Protein AF-A0A947SBH6-F1 (afdb_monomer_lite)

Secondary structure (DSSP, 8-state):
--GGGGT--EEEEEE-S-HHHHHHHHHHHHHHSTTSEEEEEE-GGGHHHHHHT---SEEEE-PPSS---TGGGHHHHHHHHHS-EEEEEEE-SSS-GGG-HHHHHHHHHS-EEEEEEE-TT--EEE--HHHHHHHHHHHHHHHHHHHHHHHHHHHHHHHHHHHHHHHHHHHHHHHHHTT--

Structure (mmCIF, N/CA/C/O backbone):
data_AF-A0A947SBH6-F1
#
_entry.id   AF-A0A947SBH6-F1
#
loop_
_atom_site.group_PDB
_atom_site.id
_atom_site.type_symbol
_atom_site.label_atom_id
_atom_site.label_alt_id
_atom_site.label_comp_id
_atom_site.label_asym_id
_atom_site.label_entity_id
_atom_site.label_seq_id
_atom_site.pdbx_PDB_ins_code
_atom_site.Cartn_x
_atom_site.Cartn_y
_atom_site.Cartn_z
_atom_site.occupancy
_atom_site.B_iso_or_equiv
_atom_site.auth_seq_id
_atom_site.auth_comp_id
_atom_site.auth_asym_id
_atom_site.auth_atom_id
_atom_site.pdbx_PDB_model_num
ATOM 1 N N . MET A 1 1 ? -10.783 20.977 4.872 1.00 47.00 1 MET A N 1
ATOM 2 C CA . MET A 1 1 ? -10.140 19.638 4.797 1.00 47.00 1 MET A CA 1
ATOM 3 C C . MET A 1 1 ? -10.294 18.817 6.092 1.00 47.00 1 MET A C 1
ATOM 5 O O . MET A 1 1 ? -9.927 17.651 6.084 1.00 47.00 1 MET A O 1
ATOM 9 N N . LEU A 1 2 ? -10.854 19.384 7.177 1.00 41.12 2 LEU A N 1
ATOM 10 C CA . LEU A 1 2 ? -11.065 18.714 8.474 1.00 41.12 2 LEU A CA 1
ATOM 11 C C . LEU A 1 2 ? -12.382 17.913 8.575 1.00 41.12 2 LEU A C 1
ATOM 13 O O . LEU A 1 2 ? -12.410 16.926 9.295 1.00 41.12 2 LEU A O 1
ATOM 17 N N . GLU A 1 3 ? -13.420 18.251 7.804 1.00 41.03 3 GLU A N 1
ATOM 18 C CA . GLU A 1 3 ? -14.742 17.589 7.888 1.00 41.03 3 GLU A CA 1
ATOM 19 C C . GLU A 1 3 ? -14.772 16.138 7.369 1.00 41.03 3 GLU A C 1
ATOM 21 O O . GLU A 1 3 ? -15.627 15.358 7.763 1.00 41.03 3 GLU A O 1
ATOM 26 N N . ARG A 1 4 ? -13.822 15.720 6.519 1.00 57.41 4 ARG A N 1
ATOM 27 C CA . ARG A 1 4 ? -13.842 14.374 5.904 1.00 57.41 4 ARG A CA 1
ATOM 28 C C . ARG A 1 4 ? -13.295 13.250 6.779 1.00 57.41 4 ARG A C 1
ATOM 30 O O . ARG A 1 4 ? -13.465 12.083 6.437 1.00 57.41 4 ARG A O 1
ATOM 37 N N . LYS A 1 5 ? -12.611 13.570 7.882 1.00 58.31 5 LYS A N 1
ATOM 38 C CA . LYS A 1 5 ? -11.954 12.548 8.716 1.00 58.31 5 LYS A CA 1
ATOM 39 C C . LYS A 1 5 ? -12.955 11.645 9.437 1.00 58.31 5 LYS A C 1
ATOM 41 O O . LYS A 1 5 ? -12.637 10.489 9.693 1.00 58.31 5 LYS A O 1
ATOM 46 N N . GLU A 1 6 ? -14.161 12.143 9.707 1.00 58.81 6 GLU A N 1
ATOM 47 C CA . GLU A 1 6 ? -15.196 11.400 10.434 1.00 58.81 6 GLU A CA 1
ATOM 48 C C . GLU A 1 6 ? -15.951 10.371 9.571 1.00 58.81 6 GLU A C 1
ATOM 50 O O . GLU A 1 6 ? -16.573 9.456 10.109 1.00 58.81 6 GLU A O 1
ATOM 55 N N . GLU A 1 7 ? -15.855 10.449 8.238 1.00 82.31 7 GLU A N 1
ATOM 56 C CA . GLU A 1 7 ? -16.548 9.525 7.325 1.00 82.31 7 GLU A CA 1
ATOM 57 C C . GLU A 1 7 ? -15.735 8.280 6.951 1.00 82.31 7 GLU A C 1
ATOM 59 O O . GLU A 1 7 ? -16.290 7.294 6.455 1.00 82.31 7 GLU A O 1
ATOM 64 N N . VAL A 1 8 ? -14.420 8.294 7.172 1.00 90.81 8 VAL A N 1
ATOM 65 C CA . VAL A 1 8 ? -13.550 7.171 6.812 1.00 90.81 8 VAL A CA 1
ATOM 66 C C . VAL A 1 8 ? -13.721 6.070 7.855 1.00 90.81 8 VAL A C 1
ATOM 68 O O . VAL A 1 8 ? -13.187 6.169 8.954 1.00 90.81 8 VAL A O 1
ATOM 71 N N . ARG A 1 9 ? -14.451 4.996 7.542 1.00 93.38 9 ARG A N 1
ATOM 72 C CA . ARG A 1 9 ? -14.683 3.879 8.478 1.00 93.38 9 ARG A CA 1
ATOM 73 C C . ARG A 1 9 ? -13.756 2.703 8.230 1.00 93.38 9 ARG A C 1
ATOM 75 O O . ARG A 1 9 ? -13.418 1.993 9.169 1.00 93.38 9 ARG A O 1
ATOM 82 N N . SER A 1 10 ? -13.332 2.505 6.986 1.00 95.62 10 SER A N 1
ATOM 83 C CA . SER A 1 10 ? -12.533 1.353 6.568 1.00 95.62 10 SER A CA 1
ATOM 84 C C . SER A 1 10 ? -11.297 1.777 5.776 1.00 95.62 10 SER A C 1
ATOM 86 O O . SER A 1 10 ? -11.385 2.424 4.729 1.00 95.62 10 SER A O 1
ATOM 88 N N . ILE A 1 11 ? -10.122 1.390 6.273 1.00 96.75 11 ILE A N 1
ATOM 89 C CA . ILE A 1 11 ? -8.828 1.741 5.688 1.00 96.75 11 ILE A CA 1
ATOM 90 C C . ILE A 1 11 ? -8.073 0.463 5.347 1.00 96.75 11 ILE A C 1
ATOM 92 O O . ILE A 1 11 ? -7.858 -0.390 6.208 1.00 96.75 11 ILE A O 1
ATOM 96 N N . LEU A 1 12 ? -7.618 0.350 4.102 1.00 97.50 12 LEU A N 1
ATOM 97 C CA . LEU A 1 12 ? -6.647 -0.661 3.702 1.00 97.50 12 LEU A CA 1
ATOM 98 C C . LEU A 1 12 ? -5.267 -0.028 3.547 1.00 97.50 12 LEU A C 1
ATOM 100 O O . LEU A 1 12 ? -5.055 0.838 2.701 1.00 97.50 12 LEU A O 1
ATOM 104 N N . VAL A 1 13 ? -4.306 -0.517 4.314 1.00 97.12 13 VAL A N 1
ATOM 105 C CA . VAL A 1 13 ? -2.911 -0.095 4.256 1.00 97.12 13 VAL A CA 1
ATOM 106 C C . VAL A 1 13 ? -2.103 -1.125 3.479 1.00 97.12 13 VAL A C 1
ATOM 108 O O . VAL A 1 13 ? -2.125 -2.303 3.805 1.00 97.12 13 VAL A O 1
ATOM 111 N N . VAL A 1 14 ? -1.367 -0.704 2.456 1.00 95.44 14 VAL A N 1
ATOM 112 C CA . VAL A 1 14 ? -0.483 -1.566 1.664 1.00 95.44 14 VAL A CA 1
ATOM 113 C C . VAL A 1 14 ? 0.961 -1.286 2.060 1.00 95.44 14 VAL A C 1
ATOM 115 O O . VAL A 1 14 ? 1.488 -0.192 1.829 1.00 95.44 14 VAL A O 1
ATOM 118 N N . ARG A 1 15 ? 1.623 -2.289 2.643 1.00 93.50 15 ARG A N 1
ATOM 119 C CA . ARG A 1 15 ? 3.030 -2.192 3.029 1.00 93.50 15 ARG A CA 1
ATOM 120 C C . ARG A 1 15 ? 3.944 -2.361 1.814 1.00 93.50 15 ARG A C 1
ATOM 122 O O . ARG A 1 15 ? 4.101 -3.458 1.280 1.00 93.50 15 ARG A O 1
ATOM 129 N N . SER A 1 16 ? 4.643 -1.289 1.455 1.00 91.00 16 SER A N 1
ATOM 130 C CA . SER A 1 16 ? 5.769 -1.325 0.506 1.00 91.00 16 SER A CA 1
ATOM 131 C C . SER A 1 16 ? 7.084 -0.778 1.068 1.00 91.00 16 SER A C 1
ATOM 133 O O . SER A 1 16 ? 8.080 -0.739 0.351 1.00 91.00 16 SER A O 1
ATOM 135 N N . ALA A 1 17 ? 7.106 -0.383 2.342 1.00 90.19 17 ALA A N 1
ATOM 136 C CA . ALA A 1 17 ? 8.260 0.209 3.013 1.00 90.19 17 ALA A CA 1
ATOM 137 C C . ALA A 1 17 ? 8.815 -0.702 4.133 1.00 90.19 17 ALA A C 1
ATOM 139 O O . ALA A 1 17 ? 8.153 -1.670 4.533 1.00 90.19 17 ALA A O 1
ATOM 140 N N . PRO A 1 18 ? 10.019 -0.401 4.664 1.00 91.75 18 PRO A N 1
ATOM 141 C CA . PRO A 1 18 ? 10.580 -1.098 5.819 1.00 91.75 18 PRO A CA 1
ATOM 142 C C . PRO A 1 18 ? 9.645 -1.106 7.035 1.00 91.75 18 PRO A C 1
ATOM 144 O O . PRO A 1 18 ? 8.747 -0.272 7.172 1.00 91.75 18 PRO A O 1
ATOM 147 N N . LEU A 1 19 ? 9.869 -2.061 7.939 1.00 91.94 19 LEU A N 1
ATOM 148 C CA . LEU A 1 19 ? 9.003 -2.287 9.099 1.00 91.94 19 LEU A CA 1
ATOM 149 C C . LEU A 1 19 ? 8.894 -1.050 10.009 1.00 91.94 19 LEU A C 1
ATOM 151 O O . LEU A 1 19 ? 7.788 -0.651 10.355 1.00 91.94 19 LEU A O 1
ATOM 155 N N . ILE A 1 20 ? 10.011 -0.371 10.288 1.00 92.69 20 ILE A N 1
ATOM 156 C CA . ILE A 1 20 ? 10.026 0.847 11.117 1.00 92.69 20 ILE A CA 1
ATOM 157 C C . ILE A 1 20 ? 9.087 1.940 10.581 1.00 92.69 20 ILE A C 1
ATOM 159 O O . ILE A 1 20 ? 8.272 2.488 11.318 1.00 92.69 20 ILE A O 1
ATOM 163 N N . ARG A 1 21 ? 9.107 2.173 9.263 1.00 92.44 21 ARG A N 1
ATOM 164 C CA . ARG A 1 21 ? 8.212 3.128 8.590 1.00 92.44 21 ARG A CA 1
ATOM 165 C C . ARG A 1 21 ? 6.763 2.679 8.619 1.00 92.44 21 ARG A C 1
ATOM 167 O O . ARG A 1 21 ? 5.857 3.501 8.661 1.00 92.44 21 ARG A O 1
ATOM 174 N N . THR A 1 22 ? 6.548 1.369 8.612 1.00 94.50 22 THR A N 1
ATOM 175 C CA . THR A 1 22 ? 5.207 0.804 8.724 1.00 94.50 22 THR A CA 1
ATOM 176 C C . THR A 1 22 ? 4.589 1.151 10.076 1.00 94.50 22 THR A C 1
ATOM 178 O O . THR A 1 22 ? 3.438 1.575 10.118 1.00 94.50 22 THR A O 1
ATOM 181 N N . PHE A 1 23 ? 5.358 1.069 11.165 1.00 94.62 23 PHE A N 1
ATOM 182 C CA . PHE A 1 23 ? 4.876 1.453 12.493 1.00 94.62 23 PHE A CA 1
ATOM 183 C C . PHE A 1 23 ? 4.553 2.941 12.601 1.00 94.62 23 PHE A C 1
ATOM 185 O O . PHE A 1 23 ? 3.494 3.295 13.111 1.00 94.62 23 PHE A O 1
ATOM 192 N N . GLU A 1 24 ? 5.430 3.813 12.104 1.00 94.06 24 GLU A N 1
ATOM 193 C CA . GLU A 1 24 ? 5.193 5.263 12.105 1.00 94.06 24 GLU A CA 1
ATOM 194 C C . GLU A 1 24 ? 3.927 5.630 11.321 1.00 94.06 24 GLU A C 1
ATOM 196 O O . GLU A 1 24 ? 3.067 6.355 11.825 1.00 94.06 24 GLU A O 1
ATOM 201 N N . ALA A 1 25 ? 3.772 5.066 10.122 1.00 95.00 25 ALA A N 1
ATOM 202 C CA . ALA A 1 25 ? 2.604 5.286 9.280 1.00 95.00 25 ALA A CA 1
ATOM 203 C C . ALA A 1 25 ? 1.310 4.788 9.942 1.00 95.00 25 ALA A C 1
ATOM 205 O O . ALA A 1 25 ? 0.300 5.490 9.924 1.00 95.00 25 ALA A O 1
ATOM 206 N N . LEU A 1 26 ? 1.334 3.602 10.561 1.00 95.50 26 LEU A N 1
ATOM 207 C CA . LEU A 1 26 ? 0.180 3.059 11.279 1.00 95.50 26 LEU A CA 1
ATOM 208 C C . LEU A 1 26 ? -0.186 3.902 12.507 1.00 95.50 26 LEU A C 1
ATOM 210 O O . LEU A 1 26 ? -1.368 4.165 12.720 1.00 95.50 26 LEU A O 1
ATOM 214 N N . LYS A 1 27 ? 0.803 4.375 13.280 1.00 95.19 27 LYS A N 1
ATOM 215 C CA . LYS A 1 27 ? 0.568 5.298 14.403 1.00 95.19 27 LYS A CA 1
ATOM 216 C C . LYS A 1 27 ? -0.099 6.581 13.924 1.00 95.19 27 LYS A C 1
ATOM 218 O O . LYS A 1 27 ? -1.106 6.983 14.498 1.00 95.19 27 LYS A O 1
ATOM 223 N N . LYS A 1 28 ? 0.410 7.182 12.845 1.00 93.06 28 LYS A N 1
ATOM 224 C CA . LYS A 1 28 ? -0.183 8.391 12.269 1.00 93.06 28 LYS A CA 1
ATOM 225 C C . LYS A 1 28 ? -1.618 8.158 11.799 1.00 93.06 28 LYS A C 1
ATOM 227 O O . LYS A 1 28 ? -2.496 8.945 12.132 1.00 93.06 28 LYS A O 1
ATOM 232 N N . LEU A 1 29 ? -1.873 7.069 11.072 1.00 93.75 29 LEU A N 1
ATOM 233 C CA . LEU A 1 29 ? -3.229 6.730 10.636 1.00 93.75 29 LEU A CA 1
ATOM 234 C C . LEU A 1 29 ? -4.165 6.525 11.825 1.00 93.75 29 LEU A C 1
ATOM 236 O O . LEU A 1 29 ? -5.291 6.996 11.784 1.00 93.75 29 LEU A O 1
ATOM 240 N N . ARG A 1 30 ? -3.706 5.882 12.901 1.00 93.31 30 ARG A N 1
ATOM 241 C CA . ARG A 1 30 ? -4.520 5.694 14.103 1.00 93.31 30 ARG A CA 1
ATOM 242 C C . ARG A 1 30 ? -4.802 7.008 14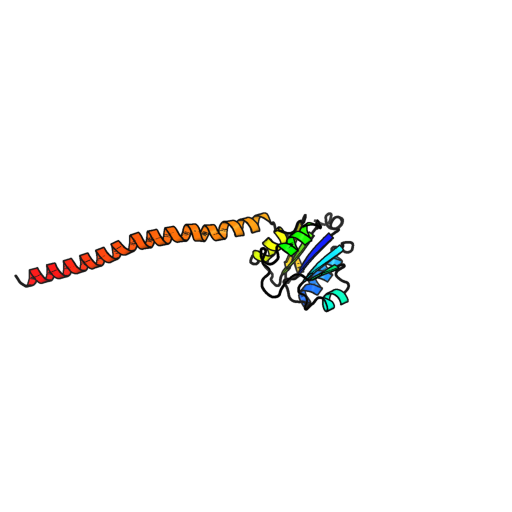.837 1.00 93.31 30 ARG A C 1
ATOM 244 O O . ARG A 1 30 ? -5.891 7.169 15.370 1.00 93.31 30 ARG A O 1
ATOM 251 N N . GLN A 1 31 ? -3.854 7.944 14.852 1.00 92.44 31 GLN A N 1
ATOM 252 C CA . GLN A 1 31 ? -4.067 9.290 15.400 1.00 92.44 31 GLN A CA 1
ATOM 253 C C . GLN A 1 31 ? -5.070 10.090 14.562 1.00 92.44 31 GLN A C 1
ATOM 255 O O . GLN A 1 31 ? -5.914 10.792 15.105 1.00 92.44 31 GLN A O 1
ATOM 260 N N . GLU A 1 32 ? -4.979 9.980 13.238 1.00 90.81 32 GLU A N 1
ATOM 261 C CA . GLU A 1 32 ? -5.810 10.740 12.306 1.00 90.81 32 GLU A CA 1
ATOM 262 C C . GLU A 1 32 ? -7.214 10.149 12.119 1.00 90.81 32 GLU A C 1
ATOM 264 O O . GLU A 1 32 ? -8.163 10.889 11.871 1.00 90.81 32 GLU A O 1
ATOM 269 N N . TYR A 1 33 ? -7.336 8.832 12.282 1.00 92.31 33 TYR A N 1
ATOM 270 C CA . TYR A 1 33 ? -8.526 8.026 12.029 1.00 92.31 33 TYR A CA 1
ATOM 271 C C . TYR A 1 33 ? -8.760 7.045 13.190 1.00 92.31 33 TYR A C 1
ATOM 273 O O . TYR A 1 33 ? -8.727 5.821 13.039 1.00 92.31 33 TYR A O 1
ATOM 281 N N . SER A 1 34 ? -8.957 7.588 14.393 1.00 89.69 34 SER A N 1
ATOM 282 C CA . SER A 1 34 ? -9.002 6.811 15.642 1.00 89.69 34 SER A CA 1
ATOM 283 C C . SER A 1 34 ? -10.101 5.747 15.678 1.00 89.69 34 SER A C 1
ATOM 285 O O . SER A 1 34 ? -9.881 4.663 16.218 1.00 89.69 34 SER A O 1
ATOM 287 N N . LYS A 1 35 ? -11.253 6.024 15.057 1.00 90.69 35 LYS A N 1
ATOM 288 C CA . LYS A 1 35 ? -12.429 5.137 15.028 1.00 90.69 35 LYS A CA 1
ATOM 289 C C . LYS A 1 35 ? -12.460 4.169 13.840 1.00 90.69 35 LYS A C 1
ATOM 291 O O . LYS A 1 35 ? -13.352 3.328 13.773 1.00 90.69 35 LYS A O 1
ATOM 296 N N . SER A 1 36 ? -11.531 4.281 12.895 1.00 94.19 36 SER A N 1
ATOM 297 C CA . SER A 1 36 ? -11.584 3.514 11.647 1.00 94.19 36 SER A CA 1
ATOM 298 C C . SER A 1 36 ? -11.009 2.108 11.809 1.00 94.19 36 SER A C 1
ATOM 300 O O . SER A 1 36 ? -10.020 1.889 12.513 1.00 94.19 36 SER A O 1
ATOM 302 N N . GLU A 1 37 ? -11.583 1.140 11.102 1.00 95.56 37 GLU A N 1
ATOM 303 C CA . GLU A 1 37 ? -11.016 -0.197 10.970 1.00 95.56 37 GLU A CA 1
ATOM 304 C C . GLU A 1 37 ? -9.821 -0.143 10.010 1.00 95.56 37 GLU A C 1
ATOM 306 O O . GLU A 1 37 ? -9.969 0.117 8.814 1.00 95.56 37 GLU A O 1
ATOM 311 N N . ILE A 1 38 ? -8.623 -0.399 10.533 1.00 97.19 38 ILE A N 1
ATOM 312 C CA . ILE A 1 38 ? -7.387 -0.443 9.753 1.00 97.19 38 ILE A CA 1
ATOM 313 C C . ILE A 1 38 ? -7.046 -1.901 9.458 1.00 97.19 38 ILE A C 1
ATOM 315 O O . ILE A 1 38 ? -6.628 -2.654 10.338 1.00 97.19 38 ILE A O 1
ATOM 319 N N . SER A 1 39 ? -7.194 -2.289 8.197 1.00 97.44 39 SER A N 1
ATOM 320 C CA . SER A 1 39 ? -6.644 -3.526 7.650 1.00 97.44 39 SER A CA 1
ATOM 321 C C . SER A 1 39 ? -5.274 -3.243 7.039 1.00 97.44 39 SER A C 1
ATOM 323 O O . SER A 1 39 ? -5.139 -2.299 6.266 1.00 97.44 39 SER A O 1
ATOM 325 N N . ILE A 1 40 ? -4.260 -4.060 7.316 1.00 97.12 40 ILE A N 1
ATOM 326 C CA . ILE A 1 40 ? -2.938 -3.941 6.690 1.00 97.12 40 ILE A CA 1
ATOM 327 C C . ILE A 1 40 ? -2.615 -5.169 5.847 1.00 97.12 40 ILE A C 1
ATOM 329 O O . ILE A 1 40 ? -2.693 -6.300 6.309 1.00 97.12 40 ILE A O 1
ATOM 333 N N . LEU A 1 41 ? -2.224 -4.927 4.601 1.00 96.06 41 LEU A N 1
ATOM 334 C CA . LEU A 1 41 ? -1.719 -5.908 3.663 1.00 96.06 41 LEU A CA 1
ATOM 335 C C . LEU A 1 41 ? -0.183 -5.893 3.671 1.00 96.06 41 LEU A C 1
ATOM 337 O O . LEU A 1 41 ? 0.434 -4.868 3.363 1.00 96.06 41 LEU A O 1
ATOM 341 N N . LEU A 1 42 ? 0.427 -7.037 3.982 1.00 95.06 42 LEU A N 1
ATOM 342 C CA . LEU A 1 42 ? 1.873 -7.171 4.171 1.00 95.06 42 LEU A CA 1
ATOM 343 C C . LEU A 1 42 ? 2.435 -8.527 3.707 1.00 95.06 42 LEU A C 1
ATOM 345 O O . LEU A 1 42 ? 1.716 -9.414 3.232 1.00 95.06 42 LEU A O 1
ATOM 349 N N . GLN A 1 43 ? 3.761 -8.634 3.791 1.00 93.12 43 GLN A N 1
ATOM 350 C CA . GLN A 1 43 ? 4.544 -9.845 3.565 1.00 93.12 43 GLN A CA 1
ATOM 351 C C . GLN A 1 43 ? 4.557 -10.730 4.826 1.00 93.12 43 GLN A C 1
ATOM 353 O O . GLN A 1 43 ? 4.583 -10.177 5.926 1.00 93.12 43 GLN A O 1
ATOM 358 N N . PRO A 1 44 ? 4.571 -12.071 4.699 1.00 92.38 44 PRO A N 1
ATOM 359 C CA . PRO A 1 44 ? 4.453 -12.991 5.836 1.00 92.38 44 PRO A CA 1
ATOM 360 C C . PRO A 1 44 ? 5.512 -12.779 6.921 1.00 92.38 44 PRO A C 1
ATOM 362 O O . PRO A 1 44 ? 5.218 -12.975 8.092 1.00 92.38 44 PRO A O 1
ATOM 365 N N . GLU A 1 45 ? 6.717 -12.341 6.552 1.00 92.06 45 GLU A N 1
ATOM 366 C CA . GLU A 1 45 ? 7.862 -12.247 7.464 1.00 92.06 45 GLU A CA 1
ATOM 367 C C . GLU A 1 45 ? 7.736 -11.167 8.536 1.00 92.06 45 GLU A C 1
ATOM 369 O O . GLU A 1 45 ? 8.574 -11.121 9.421 1.00 92.06 45 GLU A O 1
ATOM 374 N N . VAL A 1 46 ? 6.761 -10.263 8.423 1.00 92.69 46 VAL A N 1
ATOM 375 C CA . VAL A 1 46 ? 6.555 -9.183 9.404 1.00 92.69 46 VAL A CA 1
ATOM 376 C C . VAL A 1 46 ? 5.191 -9.243 10.081 1.00 92.69 46 VAL A C 1
ATOM 378 O O . VAL A 1 46 ? 4.732 -8.259 10.669 1.00 92.69 46 VAL A O 1
ATOM 381 N N . LYS A 1 47 ? 4.473 -10.351 9.879 1.00 94.25 47 LYS A N 1
ATOM 382 C CA . LYS A 1 47 ? 3.103 -10.517 10.354 1.00 94.25 47 LYS A CA 1
ATOM 383 C C . LYS A 1 47 ? 3.063 -10.389 11.877 1.00 94.25 47 LYS A C 1
ATOM 385 O O . LYS A 1 47 ? 2.323 -9.551 12.389 1.00 94.25 47 LYS A O 1
ATOM 390 N N . ASP A 1 48 ? 3.898 -11.159 12.565 1.00 94.50 48 ASP A N 1
ATOM 391 C CA . ASP A 1 48 ? 3.877 -11.275 14.021 1.00 94.50 48 ASP A CA 1
ATOM 392 C C . ASP A 1 48 ? 4.278 -9.958 14.696 1.00 94.50 48 ASP A C 1
ATOM 394 O O . ASP A 1 48 ? 3.676 -9.553 15.690 1.00 94.50 48 ASP A O 1
ATOM 398 N N . GLU A 1 49 ? 5.259 -9.240 14.144 1.00 94.88 49 GLU A N 1
ATOM 399 C CA . GLU A 1 49 ? 5.668 -7.932 14.654 1.00 94.88 49 GLU A CA 1
ATOM 400 C C . GLU A 1 49 ? 4.553 -6.898 14.522 1.00 94.88 49 GLU A C 1
ATOM 402 O O . GLU A 1 49 ? 4.380 -6.074 15.416 1.00 94.88 49 GLU A O 1
ATOM 407 N N . ILE A 1 50 ? 3.789 -6.931 13.428 1.00 95.06 50 ILE A N 1
ATOM 408 C CA . ILE A 1 50 ? 2.681 -5.998 13.206 1.00 95.06 50 ILE A CA 1
ATOM 409 C C . ILE A 1 50 ? 1.486 -6.344 14.097 1.00 95.06 50 ILE A C 1
ATOM 411 O O . ILE A 1 50 ? 0.915 -5.433 14.699 1.00 95.06 50 ILE A O 1
ATOM 415 N N . GLU A 1 51 ? 1.138 -7.625 14.237 1.00 94.69 51 GLU A N 1
ATOM 416 C CA . GLU A 1 51 ? 0.047 -8.074 15.114 1.00 94.69 51 GLU A CA 1
ATOM 417 C C . GLU A 1 51 ? 0.296 -7.675 16.574 1.00 94.69 51 GLU A C 1
ATOM 419 O O . GLU A 1 51 ? -0.596 -7.119 17.216 1.00 94.69 51 GLU A O 1
ATOM 424 N N . LYS A 1 52 ? 1.533 -7.829 17.067 1.00 94.56 52 LYS A N 1
ATOM 425 C CA . LYS A 1 52 ? 1.921 -7.437 18.436 1.00 94.56 52 LYS A CA 1
ATOM 426 C C . LYS A 1 52 ? 1.703 -5.957 18.748 1.00 94.56 52 LYS A C 1
ATOM 428 O O . LYS A 1 52 ? 1.552 -5.603 19.911 1.00 94.56 52 LYS A O 1
ATOM 433 N N . THR A 1 53 ? 1.697 -5.079 17.743 1.00 92.19 53 THR A N 1
ATOM 434 C CA . THR A 1 53 ? 1.520 -3.639 17.992 1.00 92.19 53 THR A CA 1
ATOM 435 C C . THR A 1 53 ? 0.091 -3.235 18.333 1.00 92.19 53 THR A C 1
ATOM 437 O O . THR A 1 53 ? -0.105 -2.150 18.873 1.00 92.19 53 THR A O 1
ATOM 440 N N . GLY A 1 54 ? -0.909 -4.032 17.942 1.00 91.62 54 GLY A N 1
ATOM 441 C CA . GLY A 1 54 ? -2.322 -3.650 18.045 1.00 91.62 54 GLY A CA 1
ATOM 442 C C . GLY A 1 54 ? -2.725 -2.426 17.203 1.00 91.62 54 GLY A C 1
ATOM 443 O O . GLY A 1 54 ? -3.854 -1.952 17.304 1.00 91.62 54 GLY A O 1
ATOM 444 N N . LEU A 1 55 ? -1.836 -1.889 16.355 1.00 93.25 55 LEU A N 1
ATOM 445 C CA . LEU A 1 55 ? -2.118 -0.685 15.564 1.00 93.25 55 LEU A CA 1
ATOM 446 C C . LEU A 1 55 ? -3.041 -0.958 14.370 1.00 93.25 55 LEU A C 1
ATOM 448 O O . LEU A 1 55 ? -3.706 -0.035 13.894 1.00 93.25 55 LEU A O 1
ATOM 452 N N . ALA A 1 56 ? -3.102 -2.201 13.890 1.00 94.75 56 ALA A N 1
ATOM 453 C CA . ALA A 1 56 ? -4.010 -2.649 12.840 1.00 94.75 56 ALA A CA 1
ATOM 454 C C . ALA A 1 56 ? -5.066 -3.595 13.425 1.00 94.75 56 ALA A C 1
ATOM 456 O O . ALA A 1 56 ? -4.743 -4.478 14.212 1.00 94.75 56 ALA A O 1
ATOM 457 N N . ASN A 1 57 ? -6.322 -3.434 13.007 1.00 96.19 57 ASN A N 1
ATOM 458 C CA . ASN A 1 57 ? -7.425 -4.308 13.411 1.00 96.19 57 ASN A CA 1
ATOM 459 C C . ASN A 1 57 ? -7.341 -5.671 12.721 1.00 96.19 57 ASN A C 1
ATOM 461 O O . ASN A 1 57 ? -7.722 -6.686 13.293 1.00 96.19 57 ASN A O 1
ATOM 465 N N . LYS A 1 58 ? -6.864 -5.689 11.471 1.00 95.69 58 LYS A N 1
ATOM 466 C CA . LYS A 1 58 ? -6.742 -6.910 10.678 1.00 95.69 58 LYS A CA 1
ATOM 467 C C . LYS A 1 58 ? -5.425 -6.939 9.926 1.00 95.69 58 LYS A C 1
ATOM 469 O O . LYS A 1 58 ? -5.110 -6.011 9.182 1.00 95.69 58 LYS A O 1
ATOM 474 N N . VAL A 1 59 ? -4.697 -8.040 10.058 1.00 96.38 59 VAL A N 1
ATOM 475 C CA . VAL A 1 59 ? -3.487 -8.302 9.280 1.00 96.38 59 VAL A CA 1
ATOM 476 C C . VAL A 1 59 ? -3.815 -9.269 8.147 1.00 96.38 59 VAL A C 1
ATOM 478 O O . VAL A 1 59 ? -4.412 -10.324 8.346 1.00 96.38 59 VAL A O 1
ATOM 481 N N . ILE A 1 60 ? -3.468 -8.874 6.926 1.00 95.12 60 ILE A N 1
ATOM 482 C CA . ILE A 1 60 ? -3.676 -9.635 5.698 1.00 95.12 60 ILE A CA 1
ATOM 483 C C . ILE A 1 60 ? -2.299 -9.947 5.127 1.00 95.12 60 ILE A C 1
ATOM 485 O O . ILE A 1 60 ? -1.538 -9.054 4.752 1.00 95.12 60 ILE A O 1
ATOM 489 N N . VAL A 1 61 ? -1.985 -11.231 5.027 1.00 93.38 61 VAL A N 1
ATOM 490 C CA . VAL A 1 61 ? -0.760 -11.696 4.382 1.00 93.38 61 VAL A CA 1
ATOM 491 C C . VAL A 1 61 ? -1.077 -12.022 2.930 1.00 93.38 61 VAL A C 1
ATOM 493 O O . VAL A 1 61 ? -1.977 -12.805 2.641 1.00 93.38 61 VAL A O 1
ATOM 496 N N . GLY A 1 62 ? -0.346 -11.418 1.999 1.00 86.62 62 GLY A N 1
ATOM 497 C CA . GLY A 1 62 ? -0.585 -11.666 0.572 1.00 86.62 62 GLY A CA 1
ATOM 498 C C . GLY A 1 62 ? 0.430 -11.037 -0.374 1.00 86.62 62 GLY A C 1
ATOM 499 O O . GLY A 1 62 ? 0.466 -11.370 -1.562 1.00 86.62 62 GLY A O 1
ATOM 500 N N . ILE A 1 63 ? 1.292 -10.156 0.139 1.00 86.56 63 ILE A N 1
ATOM 501 C CA . ILE A 1 63 ? 2.386 -9.592 -0.644 1.00 86.56 63 ILE A CA 1
ATOM 502 C C . ILE A 1 63 ? 3.535 -10.595 -0.628 1.00 86.56 63 ILE A C 1
ATOM 504 O O . ILE A 1 63 ? 4.090 -10.914 0.419 1.00 86.56 63 ILE A O 1
ATOM 508 N N . ARG A 1 64 ? 3.907 -11.099 -1.805 1.00 81.12 64 ARG A N 1
ATOM 509 C CA . ARG A 1 64 ? 5.114 -11.920 -1.957 1.00 81.12 64 ARG A CA 1
ATOM 510 C C . ARG A 1 64 ? 6.344 -11.013 -1.957 1.00 81.12 64 ARG A C 1
ATOM 512 O O . ARG A 1 64 ? 6.259 -9.862 -2.387 1.00 81.12 64 ARG A O 1
ATOM 519 N N . LYS A 1 65 ? 7.495 -11.539 -1.530 1.00 77.94 65 LYS A N 1
ATOM 520 C CA . LYS A 1 65 ? 8.783 -10.837 -1.634 1.00 77.94 65 LYS A CA 1
ATOM 521 C C . LYS A 1 65 ? 9.025 -10.320 -3.061 1.00 77.94 65 LYS A C 1
ATOM 523 O O . LYS A 1 65 ? 8.717 -10.988 -4.052 1.00 77.94 65 LYS A O 1
ATOM 528 N N . GLY A 1 66 ? 9.597 -9.120 -3.151 1.00 78.19 66 GLY A N 1
ATOM 529 C CA . GLY A 1 66 ? 9.918 -8.447 -4.410 1.00 78.19 66 GLY A CA 1
ATOM 530 C C . GLY A 1 66 ? 8.925 -7.349 -4.804 1.00 78.19 66 GLY A C 1
ATOM 531 O O . GLY A 1 66 ? 8.223 -6.779 -3.971 1.00 78.19 66 GLY A O 1
ATOM 532 N N . ARG A 1 67 ? 8.909 -7.003 -6.097 1.00 79.00 67 ARG A N 1
ATOM 533 C CA . ARG A 1 67 ? 8.088 -5.903 -6.625 1.00 79.00 67 ARG A CA 1
ATOM 534 C C . ARG A 1 67 ? 6.607 -6.292 -6.658 1.00 79.00 67 ARG A C 1
ATOM 536 O O . ARG A 1 67 ? 6.243 -7.286 -7.286 1.00 79.00 67 ARG A O 1
ATOM 543 N N . ILE A 1 68 ? 5.761 -5.456 -6.058 1.00 83.94 68 ILE A N 1
ATOM 544 C CA . ILE A 1 68 ? 4.301 -5.565 -6.158 1.00 83.94 68 ILE A CA 1
ATOM 545 C C . ILE A 1 68 ? 3.890 -5.284 -7.607 1.00 83.94 68 ILE A C 1
ATOM 547 O O . ILE A 1 68 ? 4.209 -4.237 -8.175 1.00 83.94 68 ILE A O 1
ATOM 551 N N . SER A 1 69 ? 3.196 -6.248 -8.206 1.00 81.25 69 SER A N 1
ATOM 552 C CA . SER A 1 69 ? 2.686 -6.201 -9.576 1.00 81.25 69 SER A CA 1
ATOM 553 C C . SER A 1 69 ? 1.197 -6.523 -9.586 1.00 81.25 69 SER A C 1
ATOM 555 O O . SER A 1 69 ? 0.753 -7.418 -8.866 1.00 81.25 69 SER A O 1
ATOM 557 N N . LEU A 1 70 ? 0.443 -5.820 -10.433 1.00 83.31 70 LEU A N 1
ATOM 558 C CA . LEU A 1 70 ? -0.993 -6.023 -10.608 1.00 83.31 70 LEU A CA 1
ATOM 559 C C . LEU A 1 70 ? -1.317 -7.479 -10.972 1.00 83.31 70 LEU A C 1
ATOM 561 O O . LEU A 1 70 ? -2.079 -8.133 -10.270 1.00 83.31 70 LEU A O 1
ATOM 565 N N . PHE A 1 71 ? -0.693 -8.001 -12.032 1.00 83.94 71 PHE A N 1
ATOM 566 C CA . PHE A 1 71 ? -0.995 -9.333 -12.566 1.00 83.94 71 PHE A CA 1
ATOM 567 C C . PHE A 1 71 ? -0.657 -10.450 -11.580 1.00 83.94 71 PHE A C 1
ATOM 569 O O . PHE A 1 71 ? -1.439 -11.375 -11.390 1.00 83.94 71 PHE A O 1
ATOM 576 N N . ARG A 1 72 ? 0.485 -10.333 -10.890 1.00 86.00 72 ARG A N 1
ATOM 577 C CA . ARG A 1 72 ? 0.931 -11.334 -9.909 1.00 86.00 72 ARG A CA 1
ATOM 578 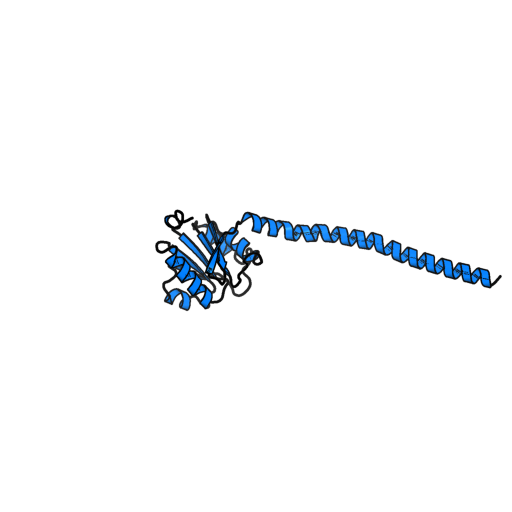C C . ARG A 1 72 ? -0.020 -11.443 -8.716 1.00 86.00 72 ARG A C 1
ATOM 580 O O . ARG A 1 72 ? -0.124 -12.506 -8.114 1.00 86.00 72 ARG A O 1
ATOM 587 N N . HIS A 1 73 ? -0.680 -10.346 -8.363 1.00 89.12 73 HIS A N 1
ATOM 588 C CA . HIS A 1 73 ? -1.555 -10.265 -7.199 1.00 89.12 73 HIS A CA 1
ATOM 589 C C . HIS A 1 73 ? -3.029 -10.125 -7.580 1.00 89.12 73 HIS A C 1
ATOM 591 O O . HIS A 1 73 ? -3.840 -9.763 -6.734 1.00 89.12 73 HIS A O 1
ATOM 597 N N . LEU A 1 74 ? -3.396 -10.438 -8.826 1.00 89.19 74 LEU A N 1
ATOM 598 C CA . LEU A 1 74 ? -4.765 -10.290 -9.305 1.00 89.19 74 LEU A CA 1
ATOM 599 C C . LEU A 1 74 ? -5.790 -11.065 -8.452 1.00 89.19 74 LEU A C 1
ATOM 601 O O . LEU A 1 74 ? -6.778 -10.445 -8.064 1.00 89.19 74 LEU A O 1
ATOM 605 N N . PRO A 1 75 ? -5.561 -12.337 -8.054 1.00 91.06 75 PRO A N 1
ATOM 606 C CA . PRO A 1 75 ? -6.504 -13.052 -7.188 1.00 91.06 75 PRO A CA 1
ATOM 607 C C . PRO A 1 75 ? -6.722 -12.356 -5.839 1.00 91.06 75 PRO A C 1
ATOM 609 O O . PRO A 1 75 ? -7.854 -12.202 -5.388 1.00 91.06 75 PRO A O 1
ATOM 612 N N . LEU A 1 76 ? -5.644 -11.857 -5.227 1.00 91.88 76 LEU A N 1
ATOM 613 C CA . LEU A 1 76 ? -5.704 -11.104 -3.975 1.00 91.88 76 LEU A CA 1
ATOM 614 C C . LEU A 1 76 ? -6.471 -9.788 -4.152 1.00 91.88 76 LEU A C 1
ATOM 616 O O . LEU A 1 76 ? -7.287 -9.427 -3.312 1.00 91.88 76 LEU A O 1
ATOM 620 N N . ILE A 1 77 ? -6.238 -9.071 -5.252 1.00 91.88 77 ILE A N 1
ATOM 621 C CA . ILE A 1 77 ? -6.967 -7.836 -5.557 1.00 91.88 77 ILE A CA 1
ATOM 622 C C . ILE A 1 77 ? -8.458 -8.128 -5.709 1.00 91.88 77 ILE A C 1
ATOM 624 O O . ILE A 1 77 ? -9.271 -7.386 -5.166 1.00 91.88 77 ILE A O 1
ATOM 628 N N . LEU A 1 78 ? -8.830 -9.203 -6.409 1.00 91.25 78 LEU A N 1
ATOM 629 C CA . LEU A 1 78 ? -10.230 -9.598 -6.567 1.00 91.25 78 LEU A CA 1
ATOM 630 C C . LEU A 1 78 ? -10.887 -9.891 -5.213 1.00 91.25 78 LEU A C 1
ATOM 632 O O . LEU A 1 78 ? -11.982 -9.397 -4.964 1.00 91.25 78 LEU A O 1
ATOM 636 N N . GLN A 1 79 ? -10.192 -10.588 -4.310 1.00 92.00 79 GLN A N 1
ATOM 637 C CA . GLN A 1 79 ? -10.666 -10.800 -2.938 1.00 92.00 79 GLN A CA 1
ATOM 638 C C . GLN A 1 79 ? -10.828 -9.481 -2.173 1.00 92.00 79 GLN A C 1
ATOM 640 O O . GLN A 1 79 ? -11.849 -9.254 -1.527 1.00 92.00 79 GLN A O 1
ATOM 645 N N . LEU A 1 80 ? -9.848 -8.579 -2.272 1.00 92.81 80 LEU A N 1
ATOM 646 C CA . LEU A 1 80 ? -9.902 -7.275 -1.612 1.00 92.81 80 LEU A CA 1
ATOM 647 C C . LEU A 1 80 ? -11.024 -6.393 -2.164 1.00 92.81 80 LEU A C 1
ATOM 649 O O . LEU A 1 80 ? -11.589 -5.624 -1.403 1.00 92.81 80 LEU A O 1
ATOM 653 N N . ARG A 1 81 ? -11.389 -6.522 -3.447 1.00 90.62 81 ARG A N 1
ATOM 654 C CA . ARG A 1 81 ? -12.491 -5.765 -4.070 1.00 90.62 81 ARG A CA 1
ATOM 655 C C . ARG A 1 81 ? -13.878 -6.152 -3.560 1.00 90.62 81 ARG A C 1
ATOM 657 O O . ARG A 1 81 ? -14.801 -5.361 -3.754 1.00 90.62 81 ARG A O 1
ATOM 664 N N . ILE A 1 82 ? -14.030 -7.326 -2.939 1.00 89.50 82 ILE A N 1
ATOM 665 C CA . ILE A 1 82 ? -15.284 -7.731 -2.282 1.00 89.50 82 ILE A CA 1
ATOM 666 C C . ILE A 1 82 ? -15.591 -6.766 -1.131 1.00 89.50 82 ILE A C 1
ATOM 668 O O . ILE A 1 82 ? -16.741 -6.381 -0.930 1.00 89.50 82 ILE A O 1
ATOM 672 N N . LYS A 1 83 ? -14.553 -6.312 -0.419 1.00 86.69 83 LYS A N 1
ATOM 673 C CA . LYS A 1 83 ? -14.667 -5.235 0.562 1.00 86.69 83 LYS A CA 1
ATOM 674 C C . LYS A 1 83 ? -14.499 -3.885 -0.135 1.00 86.69 83 LYS A C 1
ATOM 676 O O . LYS A 1 83 ? -13.503 -3.627 -0.804 1.00 86.69 83 LYS A O 1
ATOM 681 N N . VAL A 1 84 ? -15.479 -3.002 0.023 1.00 89.44 84 VAL A N 1
ATOM 682 C CA . VAL A 1 84 ? -15.340 -1.607 -0.407 1.00 89.44 84 VAL A CA 1
ATOM 683 C C . VAL A 1 84 ? -14.668 -0.845 0.722 1.00 89.44 84 VAL A C 1
ATOM 685 O O . VAL A 1 84 ? -15.243 -0.736 1.798 1.00 89.44 84 VAL A O 1
ATOM 688 N N . PHE A 1 85 ? -13.462 -0.341 0.475 1.00 94.19 85 PHE A N 1
ATOM 689 C CA . PHE A 1 85 ? -12.751 0.486 1.447 1.00 94.19 85 PHE A CA 1
ATOM 690 C C . PHE A 1 85 ? -13.093 1.964 1.246 1.00 94.19 85 PHE A C 1
ATOM 692 O O . PHE A 1 85 ? -13.306 2.420 0.120 1.00 94.19 85 PHE A O 1
ATOM 699 N N . ASP A 1 86 ? -13.098 2.744 2.317 1.00 94.44 86 ASP A N 1
ATOM 700 C CA . ASP A 1 86 ? -13.198 4.198 2.197 1.00 94.44 86 ASP A CA 1
ATOM 701 C C . ASP A 1 86 ? -11.857 4.772 1.735 1.00 94.44 86 ASP A C 1
ATOM 703 O O . ASP A 1 86 ? -11.810 5.596 0.824 1.00 94.44 86 ASP A O 1
ATOM 707 N N . LEU A 1 87 ? -10.756 4.252 2.284 1.00 94.69 87 LEU A N 1
ATOM 708 C CA . LEU A 1 87 ? -9.408 4.727 2.000 1.00 94.69 87 LEU A CA 1
ATOM 709 C C . LEU A 1 87 ? -8.446 3.569 1.723 1.00 94.69 87 LEU A C 1
ATOM 711 O O . LEU A 1 87 ? -8.383 2.597 2.473 1.00 94.69 87 LEU A O 1
ATOM 715 N N . VAL A 1 88 ? -7.629 3.704 0.678 1.00 95.94 88 VAL A N 1
ATOM 716 C CA . VAL A 1 88 ? -6.436 2.867 0.478 1.00 95.94 88 VAL A CA 1
ATOM 717 C C . VAL A 1 88 ? -5.185 3.720 0.656 1.00 95.94 88 VAL A C 1
ATOM 719 O O . VAL A 1 88 ? -4.971 4.681 -0.084 1.00 95.94 88 VAL A O 1
ATOM 722 N N . ALA A 1 89 ? -4.340 3.344 1.612 1.00 95.69 89 ALA A N 1
ATOM 723 C CA . ALA A 1 89 ? -3.081 4.010 1.913 1.00 95.69 89 ALA A CA 1
ATOM 724 C C . ALA A 1 89 ? -1.890 3.133 1.504 1.00 95.69 89 ALA A C 1
ATOM 726 O O . ALA A 1 89 ? -1.793 1.985 1.926 1.00 95.69 89 ALA A O 1
ATOM 727 N N . ILE A 1 90 ? -0.957 3.654 0.708 1.00 94.75 90 ILE A N 1
ATOM 728 C CA . ILE A 1 90 ? 0.308 2.964 0.397 1.00 94.75 90 ILE A CA 1
ATOM 729 C C . ILE A 1 90 ? 1.436 3.607 1.192 1.00 94.75 90 ILE A C 1
ATOM 731 O O . ILE A 1 90 ? 1.603 4.822 1.141 1.00 9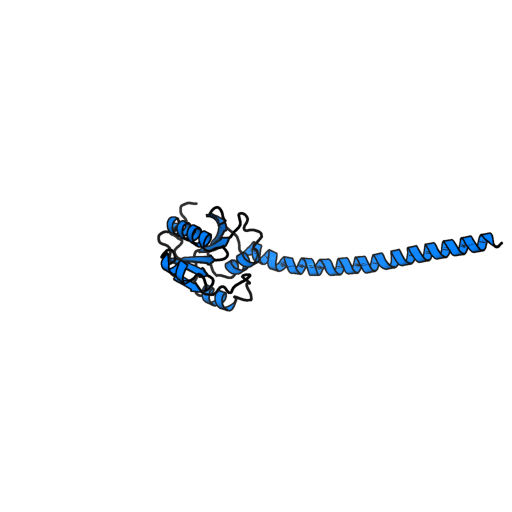4.75 90 ILE A O 1
ATOM 735 N N . ILE A 1 91 ? 2.251 2.796 1.863 1.00 94.25 91 ILE A N 1
ATOM 736 C CA . ILE A 1 91 ? 3.412 3.290 2.609 1.00 94.25 91 ILE A CA 1
ATOM 737 C C . ILE A 1 91 ? 4.642 3.281 1.705 1.00 94.25 91 ILE A C 1
ATOM 739 O O . ILE A 1 91 ? 5.131 2.214 1.319 1.00 94.25 91 ILE A O 1
ATOM 743 N N . TYR A 1 92 ? 5.161 4.462 1.393 1.00 90.12 92 TYR A N 1
ATOM 744 C CA . TYR A 1 92 ? 6.319 4.645 0.531 1.00 90.12 92 TYR A CA 1
ATOM 745 C C . TYR A 1 92 ? 7.592 4.897 1.338 1.00 90.12 92 TYR A C 1
ATOM 747 O O . TYR A 1 92 ? 7.587 5.590 2.348 1.00 90.12 92 TYR A O 1
ATOM 755 N N . ASN A 1 93 ? 8.716 4.385 0.837 1.00 90.06 93 ASN A N 1
ATOM 756 C CA . ASN A 1 93 ? 10.046 4.720 1.348 1.00 90.06 93 ASN A CA 1
ATOM 757 C C . ASN A 1 93 ? 10.705 5.823 0.497 1.00 90.06 93 ASN A C 1
ATOM 759 O O . ASN A 1 93 ? 11.845 5.693 0.065 1.00 90.06 93 ASN A O 1
ATOM 763 N N . THR A 1 94 ? 9.943 6.864 0.163 1.00 87.31 94 THR A N 1
ATOM 764 C CA . THR A 1 94 ? 10.392 8.023 -0.623 1.00 87.31 94 THR A CA 1
ATOM 765 C C . THR A 1 94 ? 9.591 9.266 -0.233 1.00 87.31 94 THR A C 1
ATOM 767 O O . THR A 1 94 ? 8.481 9.154 0.297 1.00 87.31 94 THR A O 1
ATOM 770 N N . LYS A 1 95 ? 10.142 10.446 -0.532 1.00 86.00 95 LYS A N 1
ATOM 771 C CA . LYS A 1 95 ? 9.433 11.729 -0.452 1.00 86.00 95 LYS A CA 1
ATOM 772 C C . LYS A 1 95 ? 8.491 11.942 -1.639 1.00 86.00 95 LYS A C 1
ATOM 774 O O . LYS A 1 95 ? 7.412 12.489 -1.467 1.00 86.00 95 LYS A O 1
ATOM 779 N N . ASP A 1 96 ? 8.879 11.472 -2.825 1.00 82.12 96 ASP A N 1
ATOM 780 C CA . ASP A 1 96 ? 8.096 11.607 -4.055 1.00 82.12 96 ASP A CA 1
ATOM 781 C C . ASP A 1 96 ? 7.498 10.259 -4.483 1.00 82.12 96 ASP A C 1
ATOM 783 O O . ASP A 1 96 ? 8.216 9.339 -4.888 1.00 82.12 96 ASP A O 1
ATOM 787 N N . ILE A 1 97 ? 6.168 10.151 -4.415 1.00 82.00 97 ILE A N 1
ATOM 788 C CA . ILE A 1 97 ? 5.409 8.938 -4.755 1.00 82.00 97 ILE A CA 1
ATOM 789 C C . ILE A 1 97 ? 5.221 8.738 -6.269 1.00 82.00 97 ILE A C 1
ATOM 791 O O . ILE A 1 97 ? 4.726 7.689 -6.697 1.00 82.00 97 ILE A O 1
ATOM 795 N N . SER A 1 98 ? 5.575 9.727 -7.099 1.00 76.81 98 SER A N 1
ATOM 796 C CA . SER A 1 98 ? 5.280 9.738 -8.539 1.00 76.81 98 SER A CA 1
ATOM 797 C C . SER A 1 98 ? 5.938 8.578 -9.301 1.00 76.81 98 SER A C 1
ATOM 799 O O . SER A 1 98 ? 5.325 8.004 -10.206 1.00 76.81 98 SER A O 1
ATOM 801 N N . TRP A 1 99 ? 7.129 8.161 -8.865 1.00 76.00 99 TRP A N 1
ATOM 802 C CA . TRP A 1 99 ? 7.958 7.126 -9.492 1.00 76.00 99 TRP A CA 1
ATOM 803 C C . TRP A 1 99 ? 7.403 5.700 -9.357 1.00 76.00 99 TRP A C 1
ATOM 805 O O . TRP A 1 99 ? 7.766 4.804 -10.123 1.00 76.00 99 TRP A O 1
ATOM 815 N N . TYR A 1 100 ? 6.469 5.469 -8.433 1.00 78.75 100 TYR A N 1
ATOM 816 C CA . TYR A 1 100 ? 5.976 4.133 -8.090 1.00 78.75 100 TYR A CA 1
ATOM 817 C C . TYR A 1 100 ? 4.666 3.778 -8.804 1.00 78.75 100 TYR A C 1
ATOM 819 O O . TYR A 1 100 ? 3.659 3.413 -8.190 1.00 78.75 100 TYR A O 1
ATOM 827 N N . GLY A 1 101 ? 4.686 3.836 -10.138 1.00 78.88 101 GLY A N 1
ATOM 828 C CA . GLY A 1 101 ? 3.511 3.563 -10.976 1.00 78.88 101 GLY A CA 1
ATOM 829 C C . GLY A 1 101 ? 2.840 2.210 -10.696 1.00 78.88 101 GLY A C 1
ATOM 830 O O . GLY A 1 101 ? 1.615 2.138 -10.650 1.00 78.88 101 GLY A O 1
ATOM 831 N N . ASN A 1 102 ? 3.619 1.158 -10.426 1.00 85.12 102 ASN A N 1
ATOM 832 C CA . ASN A 1 102 ? 3.084 -0.185 -10.165 1.00 85.12 102 ASN A CA 1
ATOM 833 C C . ASN A 1 102 ? 2.266 -0.258 -8.867 1.00 85.12 102 ASN A C 1
ATOM 835 O O . ASN A 1 102 ? 1.221 -0.903 -8.842 1.00 85.12 102 ASN A O 1
ATOM 839 N N . LEU A 1 103 ? 2.711 0.427 -7.807 1.00 88.06 103 LEU A N 1
ATOM 840 C CA . LEU A 1 103 ? 1.993 0.476 -6.530 1.00 88.06 103 LEU A CA 1
ATOM 841 C C . LEU A 1 103 ? 0.703 1.278 -6.665 1.00 88.06 103 LEU A C 1
ATOM 843 O O . LEU A 1 103 ? -0.354 0.846 -6.209 1.00 88.06 103 LEU A O 1
ATOM 847 N N . ARG A 1 104 ? 0.762 2.407 -7.376 1.00 88.19 104 ARG A N 1
ATOM 848 C CA . ARG A 1 104 ? -0.429 3.208 -7.660 1.00 88.19 104 ARG A CA 1
ATOM 849 C C . ARG A 1 104 ? -1.450 2.436 -8.490 1.00 88.19 104 ARG A C 1
ATOM 851 O O . ARG A 1 104 ? -2.635 2.508 -8.186 1.00 88.19 104 ARG A O 1
ATOM 858 N N . LEU A 1 105 ? -1.014 1.672 -9.493 1.00 86.62 105 LEU A N 1
ATOM 859 C CA . LEU A 1 105 ? -1.884 0.778 -10.267 1.00 86.62 105 LEU A CA 1
ATOM 860 C C . LEU A 1 105 ? -2.497 -0.317 -9.394 1.00 86.62 105 LEU A C 1
ATOM 862 O O . LEU A 1 105 ? -3.698 -0.556 -9.478 1.00 86.62 105 LEU A O 1
ATOM 866 N N . PHE A 1 106 ? -1.695 -0.932 -8.525 1.00 90.19 106 PHE A N 1
ATOM 867 C CA . PHE A 1 106 ? -2.167 -1.928 -7.570 1.00 90.19 106 PHE A CA 1
ATOM 868 C C . PHE A 1 106 ? -3.282 -1.364 -6.671 1.00 90.19 106 PHE A C 1
ATOM 870 O O . PHE A 1 106 ? -4.371 -1.929 -6.630 1.00 90.19 106 PHE A O 1
ATOM 877 N N . ALA A 1 107 ? -3.076 -0.204 -6.037 1.00 90.69 107 ALA A N 1
ATOM 878 C CA . ALA A 1 107 ? -4.123 0.446 -5.237 1.00 90.69 107 ALA A CA 1
ATOM 879 C C . ALA A 1 107 ? -5.305 0.958 -6.068 1.00 90.69 107 ALA A C 1
ATOM 881 O O . ALA A 1 107 ? -6.429 1.019 -5.576 1.00 90.69 107 ALA A O 1
ATOM 882 N N . SER A 1 108 ? -5.080 1.330 -7.329 1.00 89.38 108 SER A N 1
ATOM 883 C CA . SER A 1 108 ? -6.154 1.736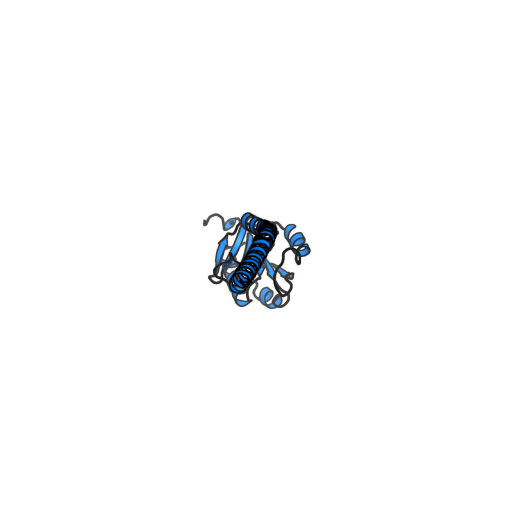 -8.244 1.00 89.38 108 SER A CA 1
ATOM 884 C C . SER A 1 108 ? -7.083 0.575 -8.580 1.00 89.38 108 SER A C 1
ATOM 886 O O . SER A 1 108 ? -8.287 0.775 -8.699 1.00 89.38 108 SER A O 1
ATOM 888 N N . ALA A 1 109 ? -6.536 -0.636 -8.688 1.00 90.00 109 ALA A N 1
ATOM 889 C CA . ALA A 1 109 ? -7.316 -1.838 -8.942 1.00 90.00 109 ALA A CA 1
ATOM 890 C C . ALA A 1 109 ? -8.137 -2.297 -7.726 1.00 90.00 109 ALA A C 1
ATOM 892 O O . ALA A 1 109 ? -9.100 -3.044 -7.890 1.00 90.00 109 ALA A O 1
ATOM 893 N N . ILE A 1 110 ? -7.795 -1.834 -6.521 1.00 91.56 110 ILE A N 1
ATOM 894 C CA . ILE A 1 110 ? -8.596 -2.039 -5.311 1.00 91.56 110 ILE A CA 1
ATOM 895 C C . ILE A 1 110 ? -9.744 -1.023 -5.299 1.00 91.56 110 ILE A C 1
ATOM 897 O O . ILE A 1 110 ? -9.564 0.160 -5.611 1.00 91.56 110 ILE A O 1
ATOM 901 N N . LYS A 1 111 ? -10.950 -1.484 -4.952 1.00 88.81 111 LYS A N 1
ATOM 902 C CA . LYS A 1 111 ? -12.146 -0.640 -4.898 1.00 88.81 111 LYS A CA 1
ATOM 903 C C . LYS A 1 111 ? -12.118 0.202 -3.618 1.00 88.81 111 LYS A C 1
ATOM 905 O O . LYS A 1 111 ? -12.347 -0.322 -2.532 1.00 88.81 111 LYS A O 1
ATOM 910 N N . ALA A 1 112 ? -11.840 1.496 -3.771 1.00 92.00 112 ALA A N 1
ATOM 911 C CA . ALA A 1 112 ? -11.864 2.462 -2.680 1.00 92.00 112 ALA A CA 1
ATOM 912 C C . ALA A 1 112 ? -12.340 3.846 -3.129 1.00 92.00 112 ALA A C 1
ATOM 914 O O . ALA A 1 112 ? -12.117 4.214 -4.293 1.00 92.00 112 ALA A O 1
ATOM 915 N N . LYS A 1 113 ? -12.966 4.597 -2.209 1.00 90.81 113 LYS A N 1
ATOM 916 C CA . LYS A 1 113 ? -13.407 5.983 -2.454 1.00 90.81 113 LYS A CA 1
ATOM 917 C C . LYS A 1 113 ? -12.199 6.898 -2.643 1.00 90.81 113 LYS A C 1
ATOM 919 O O . LYS A 1 113 ? -12.099 7.588 -3.653 1.00 90.81 113 LYS A O 1
ATOM 924 N N . GLU A 1 114 ? -11.233 6.811 -1.732 1.00 91.44 114 GLU A N 1
ATOM 925 C CA . GLU A 1 114 ? -10.034 7.644 -1.728 1.00 91.44 114 GLU A CA 1
ATOM 926 C C . GLU A 1 114 ? -8.742 6.818 -1.699 1.00 91.44 114 GLU A C 1
ATOM 928 O O . GLU A 1 114 ? -8.709 5.646 -1.307 1.00 91.44 114 GLU A O 1
ATOM 933 N N . ARG A 1 115 ? -7.652 7.429 -2.179 1.00 92.69 115 ARG A N 1
ATOM 934 C CA . ARG A 1 115 ? -6.327 6.804 -2.277 1.00 92.69 115 ARG A CA 1
ATOM 935 C C . ARG A 1 115 ? -5.239 7.800 -1.920 1.00 92.69 115 ARG A C 1
ATOM 937 O O . ARG A 1 115 ? -5.186 8.896 -2.480 1.00 92.69 115 ARG A O 1
ATOM 944 N N . VAL A 1 116 ? -4.350 7.388 -1.028 1.00 93.25 116 VAL A N 1
ATOM 945 C CA . VAL A 1 116 ? -3.276 8.230 -0.495 1.00 93.25 116 VAL A CA 1
ATOM 946 C C . VAL A 1 116 ? -1.961 7.466 -0.427 1.00 93.25 116 VAL A C 1
ATOM 948 O O . VAL A 1 116 ? -1.918 6.255 -0.209 1.00 93.25 116 VAL A O 1
ATOM 951 N N . GLY A 1 117 ? -0.862 8.171 -0.652 1.00 92.81 117 GLY A N 1
ATOM 952 C CA . GLY A 1 117 ? 0.479 7.712 -0.330 1.00 92.81 117 GLY A CA 1
ATOM 953 C C . GLY A 1 117 ? 0.930 8.318 0.987 1.00 92.81 117 GLY A C 1
ATOM 954 O O . GLY A 1 117 ? 0.714 9.503 1.208 1.00 92.81 117 GLY A O 1
ATOM 955 N N . ILE A 1 118 ? 1.563 7.524 1.842 1.00 93.44 118 ILE A N 1
ATOM 956 C CA . ILE A 1 118 ? 2.266 8.006 3.030 1.00 93.44 118 ILE A CA 1
ATOM 957 C C . ILE A 1 118 ? 3.746 8.060 2.673 1.00 93.44 118 ILE A C 1
ATOM 959 O O . ILE A 1 118 ? 4.343 7.025 2.369 1.00 93.44 118 ILE A O 1
ATOM 963 N N . THR A 1 119 ? 4.310 9.265 2.641 1.00 92.44 119 THR A N 1
ATOM 964 C CA . THR A 1 119 ? 5.728 9.492 2.322 1.00 92.44 119 THR A CA 1
ATOM 965 C C . THR A 1 119 ? 6.630 9.201 3.522 1.00 92.44 119 THR A C 1
ATOM 967 O O . THR A 1 119 ? 6.159 8.985 4.636 1.00 92.44 119 THR A O 1
ATOM 970 N N . THR A 1 120 ? 7.950 9.257 3.332 1.00 88.94 120 THR A N 1
ATOM 971 C CA . THR A 1 120 ? 8.933 9.149 4.433 1.00 88.94 120 THR A CA 1
ATOM 972 C C . THR A 1 120 ? 8.831 10.258 5.477 1.00 88.94 120 THR A C 1
ATOM 974 O O . THR A 1 120 ? 9.304 10.085 6.593 1.00 88.94 120 THR A O 1
ATOM 977 N N . GLU A 1 121 ? 8.227 11.391 5.122 1.00 88.50 121 GLU A N 1
ATOM 978 C CA . GLU A 1 121 ? 7.928 12.496 6.045 1.00 88.50 121 GLU A CA 1
ATOM 979 C C . GLU A 1 121 ? 6.567 12.292 6.734 1.00 88.50 121 GLU A C 1
ATOM 981 O O . GLU A 1 121 ? 6.029 13.188 7.380 1.00 88.50 121 GLU A O 1
ATOM 986 N N . ASN A 1 122 ? 5.985 11.099 6.573 1.00 86.19 122 ASN A N 1
ATOM 987 C CA . ASN A 1 122 ? 4.657 10.718 7.023 1.00 86.19 122 ASN A CA 1
ATOM 988 C C . ASN A 1 122 ? 3.546 11.614 6.461 1.00 86.19 122 ASN A C 1
ATOM 990 O O . ASN A 1 122 ? 2.462 11.668 7.026 1.00 86.19 122 ASN A O 1
ATOM 994 N N . ILE A 1 123 ? 3.758 12.321 5.350 1.00 88.50 123 ILE A N 1
ATOM 995 C CA . ILE A 1 123 ? 2.735 13.186 4.747 1.00 88.50 123 ILE A CA 1
ATOM 996 C C . ILE A 1 123 ? 1.768 12.324 3.930 1.00 88.50 123 ILE A C 1
ATOM 998 O O . ILE A 1 123 ? 2.198 11.472 3.152 1.00 88.50 123 ILE A O 1
ATOM 1002 N N . LEU A 1 124 ? 0.463 12.555 4.108 1.00 89.88 124 LEU A N 1
ATOM 1003 C CA . LEU A 1 124 ? -0.589 11.936 3.303 1.00 89.88 124 LEU A CA 1
ATOM 1004 C C . LEU A 1 124 ? -0.747 12.710 1.997 1.00 89.88 124 LEU A C 1
ATOM 1006 O O . LEU A 1 124 ? -1.249 13.832 1.982 1.00 89.88 124 LEU A O 1
ATOM 1010 N N . GLN A 1 125 ? -0.330 12.099 0.896 1.00 90.50 125 GLN A N 1
ATOM 1011 C CA . GLN A 1 125 ? -0.419 12.686 -0.431 1.00 90.50 125 GLN A CA 1
ATOM 1012 C C . GLN A 1 125 ? -1.494 11.959 -1.254 1.00 90.50 125 GLN A C 1
ATOM 1014 O O . GLN A 1 125 ? -1.319 10.779 -1.578 1.00 90.50 125 GLN A O 1
ATOM 1019 N N . PRO A 1 126 ? -2.610 12.619 -1.613 1.00 90.62 126 PRO A N 1
ATOM 1020 C CA . PRO A 1 126 ? -3.642 12.000 -2.432 1.00 90.62 126 PRO A CA 1
ATOM 1021 C C . PRO A 1 126 ? -3.126 11.730 -3.847 1.00 90.62 126 PRO A C 1
ATOM 1023 O O . PRO A 1 126 ? -2.356 12.511 -4.411 1.00 90.62 126 PRO A O 1
ATOM 1026 N N . PHE A 1 127 ? -3.575 10.633 -4.455 1.00 87.25 127 PHE A N 1
ATOM 1027 C CA . PHE A 1 127 ? -3.284 10.356 -5.859 1.00 87.25 127 PHE A CA 1
ATOM 1028 C C . PHE A 1 127 ? -4.495 9.774 -6.587 1.00 87.25 127 PHE A C 1
ATOM 1030 O O . PHE A 1 127 ? -5.256 8.976 -6.046 1.00 87.25 127 PHE A O 1
ATOM 1037 N N . SER A 1 128 ? -4.652 10.142 -7.861 1.00 78.50 128 SER A N 1
ATOM 1038 C CA . SER A 1 128 ? -5.734 9.631 -8.702 1.00 78.50 128 SER A CA 1
ATOM 1039 C C . SER A 1 128 ? -5.334 8.359 -9.453 1.00 78.50 128 SER A C 1
ATOM 1041 O O . SER A 1 128 ? -4.186 8.203 -9.896 1.00 78.50 128 SER A O 1
ATOM 1043 N N . ALA A 1 129 ? -6.318 7.472 -9.621 1.00 65.94 129 ALA A N 1
ATOM 1044 C CA . ALA A 1 129 ? -6.209 6.238 -10.397 1.00 65.94 129 ALA A CA 1
ATOM 1045 C C . ALA A 1 129 ? -6.099 6.500 -11.910 1.00 65.94 129 ALA A C 1
ATOM 1047 O O . ALA A 1 129 ? -5.324 5.841 -12.604 1.00 65.94 129 ALA A O 1
ATOM 1048 N N . ASN A 1 130 ? -6.804 7.521 -12.411 1.00 64.69 130 ASN A N 1
ATOM 1049 C CA . ASN A 1 130 ? -6.887 7.828 -13.844 1.00 64.69 130 ASN A CA 1
ATOM 1050 C C . ASN A 1 130 ? -5.515 8.156 -14.452 1.00 64.69 130 ASN A C 1
ATOM 1052 O O . ASN A 1 130 ? -5.190 7.686 -15.541 1.00 64.69 130 ASN A O 1
ATOM 1056 N N . ARG A 1 131 ? -4.652 8.878 -13.720 1.00 61.03 131 ARG A N 1
ATOM 1057 C CA . ARG A 1 131 ? -3.268 9.138 -14.161 1.00 61.03 131 ARG A CA 1
ATOM 1058 C C . ARG A 1 131 ? -2.434 7.860 -14.257 1.00 61.03 131 ARG A C 1
ATOM 1060 O O . ARG A 1 131 ? -1.581 7.757 -15.129 1.00 61.03 131 ARG A O 1
ATOM 1067 N N . SER A 1 132 ? -2.655 6.893 -13.371 1.00 59.56 132 SER A N 1
ATOM 1068 C CA . SER A 1 132 ? -1.877 5.651 -13.342 1.00 59.56 132 SER A CA 1
ATOM 1069 C C . SER A 1 132 ? -2.233 4.722 -14.501 1.00 59.56 132 SER A C 1
ATOM 1071 O O . SER A 1 132 ? -1.330 4.162 -15.119 1.00 59.56 132 SER A O 1
ATOM 1073 N N . ILE A 1 133 ? -3.521 4.615 -14.837 1.00 61.25 133 ILE A N 1
ATOM 1074 C CA . ILE A 1 133 ? -4.004 3.842 -15.991 1.00 61.25 133 ILE A CA 1
ATOM 1075 C C . ILE A 1 133 ? -3.506 4.469 -17.301 1.00 61.25 133 ILE A C 1
ATOM 1077 O O . ILE A 1 133 ? -2.989 3.753 -18.153 1.00 61.25 133 ILE A O 1
ATOM 1081 N N . LEU A 1 134 ? -3.549 5.802 -17.427 1.00 60.38 134 LEU A N 1
ATOM 1082 C CA . LEU A 1 134 ? -2.973 6.513 -18.576 1.00 60.38 134 LEU A CA 1
ATOM 1083 C C . LEU A 1 134 ? -1.485 6.200 -18.772 1.00 60.38 134 LEU A C 1
ATOM 1085 O O . LEU A 1 134 ? -1.062 5.947 -19.893 1.00 60.38 134 LEU A O 1
ATOM 1089 N N . ILE A 1 135 ? -0.688 6.155 -17.701 1.00 61.53 135 ILE A N 1
ATOM 1090 C CA . ILE A 1 135 ? 0.737 5.791 -17.792 1.00 61.53 135 ILE A CA 1
ATOM 1091 C C . ILE A 1 135 ? 0.916 4.340 -18.266 1.00 61.53 135 ILE A C 1
ATOM 1093 O O . ILE A 1 135 ? 1.836 4.062 -19.036 1.00 61.53 135 ILE A O 1
ATOM 1097 N N . LEU A 1 136 ? 0.056 3.417 -17.822 1.00 60.94 136 LEU A N 1
ATOM 1098 C CA . LEU A 1 136 ? 0.092 2.017 -18.255 1.00 60.94 136 LEU A CA 1
ATOM 1099 C C . LEU A 1 136 ? -0.259 1.872 -19.739 1.00 60.94 136 LEU A C 1
ATOM 1101 O O . LEU A 1 136 ? 0.390 1.093 -20.424 1.00 60.94 136 LEU A O 1
ATOM 1105 N N . ILE A 1 137 ? -1.244 2.634 -20.220 1.00 61.50 137 ILE A N 1
ATOM 1106 C CA . ILE A 1 137 ? -1.659 2.651 -21.627 1.00 61.50 137 ILE A CA 1
ATOM 1107 C C . ILE A 1 137 ? -0.580 3.319 -22.488 1.00 61.50 137 ILE A C 1
ATOM 1109 O O . ILE A 1 137 ? -0.174 2.762 -23.497 1.00 61.50 137 ILE A O 1
ATOM 1113 N N . LEU A 1 138 ? -0.046 4.474 -22.084 1.00 60.66 138 LEU A N 1
ATOM 1114 C CA . LEU A 1 138 ? 0.902 5.257 -22.889 1.00 60.66 138 LEU A CA 1
ATOM 1115 C C . LEU A 1 138 ? 2.310 4.643 -22.975 1.00 60.66 138 LEU A C 1
ATOM 1117 O O . LEU A 1 138 ? 3.022 4.878 -23.953 1.00 60.66 138 LEU A O 1
ATOM 1121 N N . LYS A 1 139 ? 2.740 3.862 -21.973 1.00 59.81 139 LYS A N 1
ATOM 1122 C CA . LYS A 1 139 ? 4.058 3.198 -21.978 1.00 59.81 139 LYS A CA 1
ATOM 1123 C C . LYS A 1 139 ? 4.287 2.270 -23.184 1.00 59.81 139 LYS A C 1
ATOM 1125 O O . LYS A 1 139 ? 5.322 2.438 -23.826 1.00 59.81 139 LYS A O 1
ATOM 1130 N N . PRO A 1 140 ? 3.386 1.328 -23.521 1.00 60.62 140 PRO A N 1
ATOM 1131 C CA . PRO A 1 140 ? 3.537 0.503 -24.715 1.00 60.62 140 PRO A CA 1
ATOM 1132 C C . PRO A 1 140 ? 3.403 1.317 -26.010 1.00 60.62 140 PRO A C 1
ATOM 1134 O O . PRO A 1 140 ? 4.152 1.057 -26.947 1.00 60.62 140 PRO A O 1
ATOM 1137 N N . PHE A 1 141 ? 2.552 2.353 -26.059 1.00 60.75 141 PHE A N 1
ATOM 1138 C CA . PHE A 1 141 ? 2.425 3.196 -27.258 1.00 60.75 141 PHE A CA 1
ATOM 1139 C C . PHE A 1 141 ? 3.735 3.900 -27.637 1.00 60.75 141 PHE A C 1
ATOM 1141 O O . PHE A 1 141 ? 4.068 3.955 -28.816 1.00 60.75 141 PHE A O 1
ATOM 1148 N N . ARG A 1 142 ? 4.538 4.368 -26.669 1.00 60.97 142 ARG A N 1
ATOM 1149 C CA . ARG A 1 142 ? 5.857 4.961 -26.973 1.00 60.97 142 ARG A CA 1
ATOM 1150 C C . ARG A 1 142 ? 6.788 4.006 -27.721 1.00 60.97 142 ARG A C 1
ATOM 1152 O O . ARG A 1 142 ? 7.479 4.441 -28.633 1.00 60.97 142 ARG A O 1
ATOM 1159 N N . LEU A 1 143 ? 6.796 2.725 -27.355 1.00 61.34 143 LEU A N 1
ATOM 1160 C CA . LEU A 1 143 ? 7.596 1.706 -28.041 1.00 61.34 143 LEU A CA 1
ATOM 1161 C C . LEU A 1 143 ? 7.053 1.418 -29.444 1.00 61.34 143 LEU A C 1
ATOM 1163 O O . LEU A 1 143 ? 7.829 1.347 -30.394 1.00 61.34 143 LEU A O 1
ATOM 1167 N N . ILE A 1 144 ? 5.729 1.327 -29.579 1.00 65.69 144 ILE A N 1
ATOM 1168 C CA . ILE A 1 144 ? 5.061 1.058 -30.859 1.00 65.69 144 ILE A CA 1
ATOM 1169 C C . ILE A 1 144 ? 5.307 2.184 -31.870 1.00 65.69 144 ILE A C 1
ATOM 1171 O O . ILE A 1 144 ? 5.474 1.893 -33.045 1.00 65.69 144 ILE A O 1
ATOM 1175 N N . PHE A 1 145 ? 5.388 3.448 -31.441 1.00 64.75 145 PHE A N 1
ATOM 1176 C CA . PHE A 1 145 ? 5.710 4.565 -32.341 1.00 64.75 145 PHE A CA 1
ATOM 1177 C C . PHE A 1 145 ? 7.218 4.788 -32.543 1.00 64.75 145 PHE A C 1
ATOM 1179 O O . PHE A 1 145 ? 7.619 5.283 -33.593 1.00 64.75 145 PHE A O 1
ATOM 1186 N N . ALA A 1 146 ? 8.071 4.400 -31.589 1.00 71.50 146 ALA A N 1
ATOM 1187 C CA . ALA A 1 146 ? 9.523 4.548 -31.723 1.00 71.50 146 ALA A CA 1
ATOM 1188 C C . ALA A 1 146 ? 10.144 3.554 -32.723 1.00 71.50 146 ALA A C 1
ATOM 1190 O O . ALA A 1 146 ? 11.083 3.908 -33.432 1.00 71.50 146 ALA A O 1
ATOM 1191 N N . ILE A 1 147 ? 9.617 2.326 -32.805 1.00 75.56 147 ILE A N 1
ATOM 1192 C CA . ILE A 1 147 ? 10.153 1.273 -33.686 1.00 75.56 147 ILE A CA 1
ATOM 1193 C C . ILE A 1 147 ? 10.002 1.624 -35.185 1.00 75.56 147 ILE A C 1
ATOM 1195 O O . ILE A 1 147 ? 11.005 1.559 -35.896 1.00 75.56 147 ILE A O 1
ATOM 1199 N N . PRO A 1 148 ? 8.830 2.059 -35.695 1.00 80.56 148 PRO A N 1
ATOM 1200 C CA . PRO A 1 148 ? 8.669 2.462 -37.093 1.00 80.56 148 PRO A CA 1
ATOM 1201 C C . PRO A 1 148 ? 9.561 3.644 -37.477 1.00 80.56 148 PRO A C 1
ATOM 1203 O O . PRO A 1 148 ? 10.159 3.635 -38.547 1.00 80.56 148 PRO A O 1
ATOM 1206 N N . LEU A 1 149 ? 9.699 4.638 -36.593 1.00 80.31 149 LEU A N 1
ATOM 1207 C CA . LEU A 1 149 ? 10.577 5.796 -36.800 1.00 80.31 149 LEU A CA 1
ATOM 1208 C C . LEU A 1 149 ? 12.050 5.384 -36.923 1.00 80.31 149 LEU A C 1
ATOM 1210 O O . LEU A 1 149 ? 12.752 5.879 -37.804 1.00 80.31 149 LEU A O 1
ATOM 1214 N N . LEU A 1 150 ? 12.505 4.438 -36.095 1.00 82.50 150 LEU A N 1
ATOM 1215 C CA . LEU A 1 150 ? 13.849 3.869 -36.190 1.00 82.50 150 LEU A CA 1
ATOM 1216 C C . LEU A 1 150 ? 14.047 3.103 -37.509 1.00 82.50 150 LEU A C 1
ATOM 1218 O O . LEU A 1 150 ? 15.080 3.250 -38.155 1.00 82.50 150 LEU A O 1
ATOM 1222 N N . ILE A 1 151 ? 13.054 2.315 -37.932 1.00 85.06 151 ILE A N 1
ATOM 1223 C CA . ILE A 1 151 ? 13.099 1.568 -39.198 1.00 85.06 151 ILE A CA 1
ATOM 1224 C C . ILE A 1 151 ? 13.177 2.530 -40.390 1.00 85.06 151 ILE A C 1
ATOM 1226 O O . ILE A 1 151 ? 14.031 2.354 -41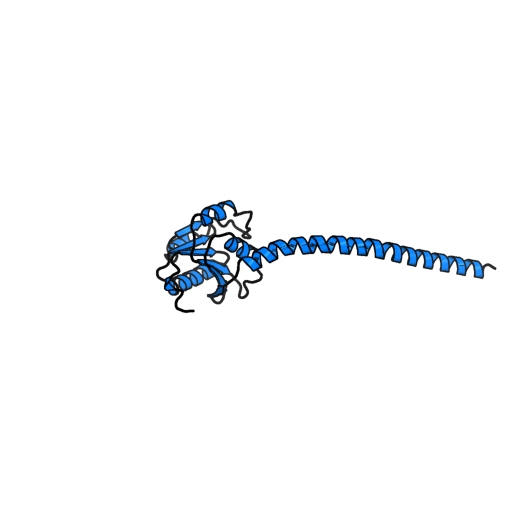.256 1.00 85.06 151 ILE A O 1
ATOM 1230 N N . ILE A 1 152 ? 12.351 3.581 -40.414 1.00 85.12 152 ILE A N 1
ATOM 1231 C CA . ILE A 1 152 ? 12.386 4.617 -41.458 1.00 85.12 152 ILE A CA 1
ATOM 1232 C C . ILE A 1 152 ? 13.749 5.320 -41.473 1.00 85.12 152 ILE A C 1
ATOM 1234 O O . ILE A 1 152 ? 14.310 5.550 -42.546 1.00 85.12 152 ILE A O 1
ATOM 1238 N N . PHE A 1 153 ? 14.315 5.624 -40.302 1.00 83.12 153 PHE A N 1
ATOM 1239 C CA . PHE A 1 153 ? 15.651 6.209 -40.192 1.00 83.12 153 PHE A CA 1
ATOM 1240 C C . PHE A 1 153 ? 16.732 5.285 -40.773 1.00 83.12 153 PHE A C 1
ATOM 1242 O O . PHE A 1 153 ? 17.558 5.732 -41.560 1.00 83.12 153 PHE A O 1
ATOM 1249 N N . ILE A 1 154 ? 16.696 3.984 -40.472 1.00 85.69 154 ILE A N 1
ATOM 1250 C CA . ILE A 1 154 ? 17.649 3.009 -41.030 1.00 85.69 154 ILE A CA 1
ATOM 1251 C C . ILE A 1 154 ? 17.487 2.899 -42.555 1.00 85.69 154 ILE A C 1
ATOM 1253 O O . ILE A 1 154 ? 18.478 2.973 -43.282 1.00 85.69 154 ILE A O 1
ATOM 1257 N N . ILE A 1 155 ? 16.249 2.788 -43.050 1.00 86.62 155 ILE A N 1
ATOM 1258 C CA . ILE A 1 155 ? 15.955 2.682 -44.488 1.00 86.62 155 ILE A CA 1
ATOM 1259 C C . ILE A 1 155 ? 16.389 3.940 -45.251 1.00 86.62 155 ILE A C 1
ATOM 1261 O O . ILE A 1 155 ? 16.819 3.828 -46.392 1.00 86.62 155 ILE A O 1
ATOM 1265 N N . SER A 1 156 ? 16.311 5.130 -44.652 1.00 84.88 156 SER A N 1
ATOM 1266 C CA . SER A 1 156 ? 16.717 6.382 -45.310 1.00 84.88 156 SER A CA 1
ATOM 1267 C C . SER A 1 156 ? 18.218 6.673 -45.201 1.00 84.88 156 SER A C 1
ATOM 1269 O O . SER A 1 156 ? 18.809 7.190 -46.149 1.00 84.88 156 SER A O 1
ATOM 1271 N N . LEU A 1 157 ? 18.867 6.312 -44.090 1.00 85.25 157 LEU A N 1
ATOM 1272 C CA . LEU A 1 157 ? 20.282 6.616 -43.855 1.00 85.25 157 LEU A CA 1
ATOM 1273 C C . LEU A 1 157 ? 21.228 5.661 -44.606 1.00 85.25 157 LEU A C 1
ATOM 1275 O O . LEU A 1 157 ? 22.256 6.092 -45.131 1.00 85.25 157 LEU A O 1
ATOM 1279 N N . VAL A 1 158 ? 20.884 4.370 -44.693 1.00 84.31 158 VAL A N 1
ATOM 1280 C CA . VAL A 1 158 ? 21.738 3.342 -45.321 1.00 84.31 158 VAL A CA 1
ATOM 1281 C C . VAL A 1 158 ? 21.988 3.606 -46.817 1.00 84.31 158 VAL A C 1
ATOM 1283 O O . VAL A 1 158 ? 23.154 3.595 -47.225 1.00 84.31 158 VAL A O 1
ATOM 1286 N N . PRO A 1 159 ? 20.974 3.924 -47.648 1.00 84.50 159 PRO A N 1
ATOM 1287 C CA . PRO A 1 159 ? 21.185 4.268 -49.053 1.00 84.50 159 PRO A CA 1
ATOM 1288 C C . PRO A 1 159 ? 22.024 5.534 -49.230 1.00 84.50 159 PRO A C 1
ATOM 1290 O O . PRO A 1 159 ? 22.819 5.615 -50.161 1.00 84.50 159 PRO A O 1
ATOM 1293 N N . LEU A 1 160 ? 21.893 6.506 -48.323 1.00 83.81 160 LEU A N 1
ATOM 1294 C CA . LEU A 1 160 ? 22.660 7.754 -48.339 1.00 83.81 160 LEU A CA 1
ATOM 1295 C C . LEU A 1 160 ? 24.154 7.509 -48.083 1.00 83.81 160 LEU A C 1
ATOM 1297 O O . LEU A 1 160 ? 25.001 8.052 -48.796 1.00 83.81 160 LEU A O 1
ATOM 1301 N N . ILE A 1 161 ? 24.484 6.644 -47.119 1.00 84.56 161 ILE A N 1
ATOM 1302 C CA . ILE A 1 161 ? 25.865 6.228 -46.834 1.00 84.56 161 ILE A CA 1
ATOM 1303 C C . ILE A 1 161 ? 26.437 5.432 -48.014 1.00 84.56 161 ILE A C 1
ATOM 1305 O O . ILE A 1 161 ? 27.553 5.707 -48.466 1.00 84.56 161 ILE A O 1
ATOM 1309 N N . LEU A 1 162 ? 25.666 4.486 -48.557 1.00 81.44 162 LEU A N 1
ATOM 1310 C CA . LEU A 1 162 ? 26.086 3.670 -49.696 1.00 81.44 162 LEU A CA 1
ATOM 1311 C C . LEU A 1 162 ? 26.329 4.537 -50.942 1.00 81.44 162 LEU A C 1
ATOM 1313 O O . LEU A 1 162 ? 27.362 4.413 -51.599 1.00 81.44 162 LEU A O 1
ATOM 1317 N N . PHE A 1 163 ? 25.426 5.481 -51.218 1.00 86.50 163 PHE A N 1
ATOM 1318 C CA . PHE A 1 163 ? 25.556 6.445 -52.307 1.00 86.50 163 PHE A CA 1
ATOM 1319 C C . PHE A 1 163 ? 26.771 7.358 -52.123 1.00 86.50 163 PHE A C 1
ATOM 1321 O O . PHE A 1 163 ? 27.520 7.590 -53.074 1.00 86.50 163 PHE A O 1
ATOM 1328 N N . TYR A 1 164 ? 27.021 7.846 -50.904 1.00 86.25 164 TYR A N 1
ATOM 1329 C CA . TYR A 1 164 ? 28.204 8.651 -50.603 1.00 86.25 164 TYR A CA 1
ATOM 1330 C C . TYR A 1 164 ? 29.504 7.878 -50.879 1.00 86.25 164 TYR A C 1
ATOM 1332 O O . TYR A 1 164 ? 30.411 8.403 -51.534 1.00 86.25 164 TYR A O 1
ATOM 1340 N N . HIS A 1 165 ? 29.586 6.614 -50.449 1.00 82.75 165 HIS A N 1
ATOM 1341 C CA . HIS A 1 165 ? 30.750 5.761 -50.696 1.00 82.75 165 HIS A CA 1
ATOM 1342 C C . HIS A 1 165 ? 30.935 5.418 -52.178 1.00 82.75 165 HIS A C 1
ATOM 1344 O O . HIS A 1 165 ? 32.047 5.563 -52.693 1.00 82.75 165 HIS A O 1
ATOM 1350 N N . LEU A 1 166 ? 29.861 5.054 -52.886 1.00 82.25 166 LEU A N 1
ATOM 1351 C CA . LEU A 1 166 ? 29.889 4.802 -54.330 1.00 82.25 166 LEU A CA 1
ATOM 1352 C C . LEU A 1 166 ? 30.349 6.046 -55.098 1.00 82.25 166 LEU A C 1
ATOM 1354 O O 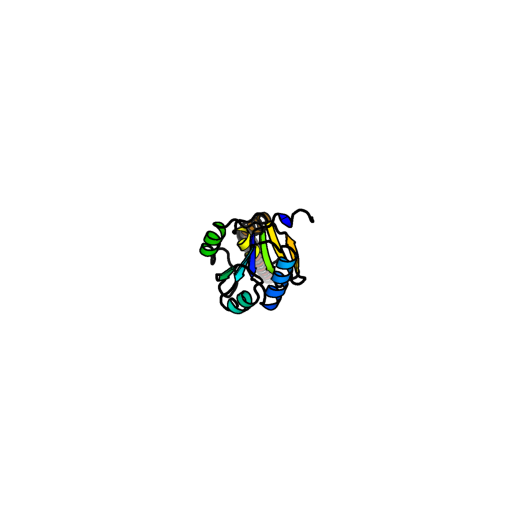. LEU A 1 166 ? 31.278 5.973 -55.904 1.00 82.25 166 LEU A O 1
ATOM 1358 N N . ARG A 1 167 ? 29.784 7.220 -54.795 1.00 78.94 167 ARG A N 1
ATOM 1359 C CA . ARG A 1 167 ? 30.164 8.489 -55.435 1.00 78.94 167 ARG A CA 1
ATOM 1360 C C . ARG A 1 167 ? 31.626 8.851 -55.173 1.00 78.94 167 ARG A C 1
ATOM 1362 O O . ARG A 1 167 ? 32.309 9.349 -56.070 1.00 78.94 167 ARG A O 1
ATOM 1369 N N . ARG A 1 168 ? 32.133 8.592 -53.964 1.00 77.00 168 ARG A N 1
ATOM 1370 C CA . ARG A 1 168 ? 33.546 8.809 -53.618 1.00 77.00 168 ARG A CA 1
ATOM 1371 C C . ARG A 1 168 ? 34.469 7.834 -54.360 1.00 77.00 168 ARG A C 1
ATOM 1373 O O . ARG A 1 168 ? 35.534 8.254 -54.811 1.00 77.00 168 ARG A O 1
ATOM 1380 N N . GLY A 1 169 ? 34.053 6.579 -54.536 1.00 73.94 169 GLY A N 1
ATOM 1381 C CA . GLY A 1 169 ? 34.757 5.573 -55.340 1.00 73.94 169 GLY A CA 1
ATOM 1382 C C . GLY A 1 169 ? 34.835 5.945 -56.823 1.00 73.94 169 GLY A C 1
ATOM 1383 O O . GLY A 1 169 ? 35.927 5.983 -57.390 1.00 73.94 169 GLY A O 1
ATOM 1384 N N . PHE A 1 170 ? 33.708 6.335 -57.426 1.00 73.44 170 PHE A N 1
ATOM 1385 C CA . PHE A 1 170 ? 33.650 6.776 -58.825 1.00 73.44 170 PHE A CA 1
ATOM 1386 C C . PHE A 1 170 ? 34.512 8.013 -59.100 1.00 73.44 170 PHE A C 1
ATOM 1388 O O . PHE A 1 170 ? 35.237 8.041 -60.093 1.00 73.44 170 PHE A O 1
ATOM 1395 N N . ARG A 1 171 ? 34.512 9.011 -58.201 1.00 66.38 171 ARG A N 1
ATOM 1396 C CA . ARG A 1 171 ? 35.401 10.181 -58.333 1.00 66.38 171 ARG A CA 1
ATOM 1397 C C . ARG A 1 171 ? 36.878 9.776 -58.329 1.00 66.38 171 ARG A C 1
ATOM 1399 O O . ARG A 1 171 ? 37.649 10.288 -59.131 1.00 66.38 171 ARG A O 1
ATOM 1406 N N . ARG A 1 172 ? 37.294 8.844 -57.463 1.00 65.31 172 ARG A N 1
ATOM 1407 C CA . ARG A 1 172 ? 38.693 8.372 -57.422 1.00 65.31 172 ARG A CA 1
ATOM 1408 C C . ARG A 1 172 ? 39.102 7.654 -58.712 1.00 65.31 172 ARG A C 1
ATOM 1410 O O . ARG A 1 172 ? 40.207 7.879 -59.198 1.00 65.31 172 ARG A O 1
ATOM 1417 N N . LEU A 1 173 ? 38.212 6.846 -59.286 1.00 63.03 173 LEU A N 1
ATOM 1418 C CA . LEU A 1 173 ? 38.443 6.165 -60.565 1.00 63.03 173 LEU A CA 1
ATOM 1419 C C . LEU A 1 173 ? 38.544 7.154 -61.736 1.00 63.03 173 LEU A C 1
ATOM 1421 O O . LEU A 1 173 ? 39.465 7.042 -62.546 1.00 63.03 173 LEU A O 1
ATOM 1425 N N . SER A 1 174 ? 37.677 8.173 -61.793 1.00 61.66 174 SER A N 1
ATOM 1426 C CA . SER A 1 174 ? 37.738 9.187 -62.855 1.00 61.66 174 SER A CA 1
ATOM 1427 C C . SER A 1 174 ? 39.000 10.052 -62.781 1.00 61.66 174 SER A C 1
ATOM 1429 O O . SER A 1 174 ? 39.546 10.420 -63.817 1.00 61.66 174 SER A O 1
ATOM 1431 N N . PHE A 1 175 ? 39.492 10.362 -61.574 1.00 59.59 175 PHE A N 1
ATOM 1432 C CA . PHE A 1 175 ? 40.756 11.089 -61.395 1.00 59.59 175 PHE A CA 1
ATOM 1433 C C . PHE A 1 175 ? 41.987 10.256 -61.772 1.00 59.59 175 PHE A C 1
ATOM 1435 O O . PHE A 1 175 ? 42.969 10.822 -62.240 1.00 59.59 175 PHE A O 1
ATOM 1442 N N . LYS A 1 176 ? 41.949 8.929 -61.592 1.00 59.22 176 LYS A N 1
ATOM 1443 C CA . LYS A 1 176 ? 43.059 8.041 -61.970 1.00 59.22 176 LYS A CA 1
ATOM 1444 C C . LYS A 1 176 ? 43.165 7.872 -63.489 1.00 59.22 176 LYS A C 1
ATOM 1446 O O . LYS A 1 176 ? 44.273 7.850 -64.005 1.00 59.22 176 LYS A O 1
ATOM 1451 N N . LYS A 1 177 ? 42.030 7.826 -64.199 1.00 57.81 177 LYS A N 1
ATOM 1452 C CA . LYS A 1 177 ? 41.994 7.726 -65.669 1.00 57.81 177 LYS A CA 1
ATOM 1453 C C . LYS A 1 177 ? 42.560 8.978 -66.359 1.00 57.81 177 LYS A C 1
ATOM 1455 O O . LYS A 1 177 ? 43.363 8.841 -67.264 1.00 57.81 177 LYS A O 1
ATOM 1460 N N . ARG A 1 178 ? 42.253 10.181 -65.856 1.00 58.06 178 ARG A N 1
ATOM 1461 C CA . ARG A 1 178 ? 42.777 11.460 -66.392 1.00 58.06 178 ARG A CA 1
ATOM 1462 C C . ARG A 1 178 ? 44.264 11.739 -66.117 1.00 58.06 178 ARG A C 1
ATOM 1464 O O . ARG A 1 178 ? 44.760 12.761 -66.558 1.00 58.06 178 ARG A O 1
ATOM 1471 N N . ARG A 1 179 ? 44.947 10.916 -65.312 1.00 58.03 179 ARG A N 1
ATOM 1472 C CA . ARG A 1 179 ? 46.404 11.020 -65.079 1.00 58.03 179 ARG A CA 1
ATOM 1473 C C . ARG A 1 179 ? 47.212 10.009 -65.900 1.00 58.03 179 ARG A C 1
ATOM 1475 O O . ARG A 1 179 ? 48.431 10.002 -65.789 1.00 58.03 179 ARG A O 1
ATOM 1482 N N . ALA A 1 180 ? 46.533 9.106 -66.605 1.00 56.44 180 ALA A N 1
ATOM 1483 C CA . ALA A 1 180 ? 47.139 8.069 -67.439 1.00 56.44 180 ALA A CA 1
ATOM 1484 C C . ALA A 1 180 ? 47.003 8.370 -68.947 1.00 56.44 180 ALA A C 1
ATOM 1486 O O . ALA A 1 180 ? 47.507 7.596 -69.754 1.00 56.44 180 ALA A O 1
ATOM 1487 N N . GLU A 1 181 ? 46.318 9.465 -69.289 1.00 49.22 181 GLU A N 1
ATOM 1488 C CA . GLU A 1 181 ? 46.317 10.150 -70.591 1.00 49.22 181 GLU A CA 1
ATOM 1489 C C . GLU A 1 181 ? 47.236 11.372 -70.479 1.00 49.22 181 GLU A C 1
ATOM 1491 O O . GLU A 1 181 ? 47.952 11.656 -71.461 1.00 49.22 181 GLU A O 1
#

Sequence (181 aa):
MLERKEEVRSILVVRSAPLIRTFEALKKLRQEYSKSEISILLQPEVKDEIEKTGLANKVIVGIRKGRISLFRHLPLILQLRIKVFDLVAIIYNTKDISWYGNLRLFASAIKAKERVGITTENILQPFSANRSILILILKPFRLIFAIPLLIIFIISLVPLILFYHLRRGFRRLSFKKRRAE

Radius of gyration: 28.06 Å; chains: 1; bounding box: 64×33×89 Å

pLDDT: mean 83.5, std 13.13, range [41.03, 97.5]

Foldseek 3Di:
DLVCLVVFAEEEEEEPDDPVLVVVLLVVCCVSNVNHQYEYEDAPVCQVVVVVVVSHPHYHHQDYPDQQACVVRVVVLVVQQVDEGQEYEYEDAAPDPPPNLRVLLSVLSHHYNWYWYQYPVRDTHTDDSVVSVVCVVVVVVVVVVVVVVVVVVCVVVVVVVVVVVVVVVVVVVVVVVVVVD